Protein AF-A0A5C5WM25-F1 (afdb_monomer_lite)

Radius of gyration: 19.94 Å; chains: 1; bounding box: 36×40×56 Å

pLDDT: mean 86.37, std 10.92, range [57.09, 96.88]

Foldseek 3Di:
DDDPPDDDDDDDDVVVVVVLVLQLPQKDWDWDDDPHDTDTHIDGDPVRRRNVSNVVVVVVVVVCVVVVNDDVPRPDPDPPPDPPQDPVNVVVVVVD

Sequence (96 aa):
MGDHGCLSIFGDRPDQHRMFAEQITAEYFVKTEGRGRTVDEWKARPEQPDNHWLDCLVGCAVGASMQGALLFGTDAERAPKTKRISFKEMQQRRRG

Structure (mmCIF, N/CA/C/O backbone):
data_AF-A0A5C5WM25-F1
#
_entry.id   AF-A0A5C5WM25-F1
#
loop_
_atom_site.group_PDB
_atom_site.id
_atom_site.type_symbol
_atom_site.label_atom_id
_atom_site.label_alt_id
_atom_site.label_comp_id
_atom_site.label_asym_id
_atom_site.label_entity_id
_atom_site.label_seq_id
_atom_site.pdbx_PDB_ins_code
_atom_site.Cartn_x
_atom_site.Ca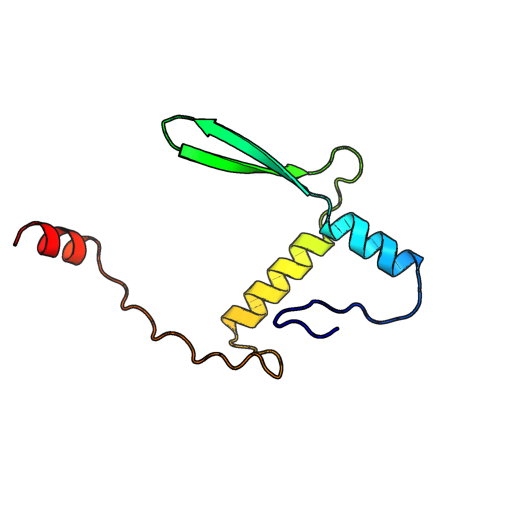rtn_y
_atom_site.Cartn_z
_at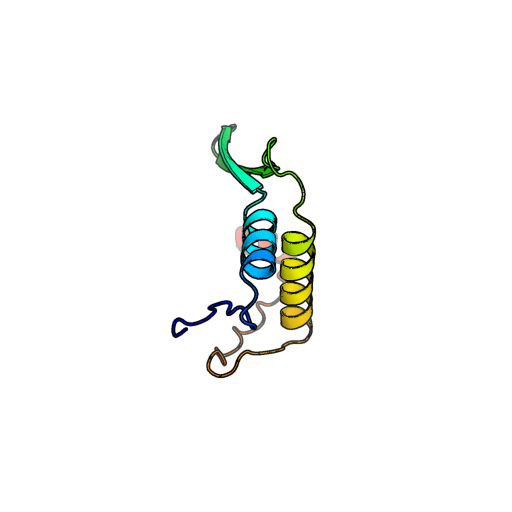om_site.occupancy
_atom_site.B_iso_or_equiv
_atom_site.auth_seq_id
_atom_site.auth_comp_id
_atom_site.auth_asym_id
_atom_site.auth_atom_id
_atom_site.pdbx_PDB_model_num
ATOM 1 N N . MET A 1 1 ? -6.699 -17.747 1.565 1.00 58.28 1 MET A N 1
ATOM 2 C CA . MET A 1 1 ? -7.953 -17.068 1.960 1.00 58.28 1 MET A CA 1
ATOM 3 C C . MET A 1 1 ? -8.334 -17.634 3.305 1.00 58.28 1 MET A C 1
ATOM 5 O O . MET A 1 1 ? -8.523 -18.841 3.362 1.00 58.28 1 MET A O 1
ATOM 9 N N . GLY A 1 2 ? -8.356 -16.845 4.377 1.00 59.91 2 GLY A N 1
ATOM 10 C CA . GLY A 1 2 ? -8.723 -17.443 5.665 1.00 59.91 2 GLY A CA 1
ATOM 11 C C . GLY A 1 2 ? -8.370 -16.655 6.914 1.00 59.91 2 GLY A C 1
ATOM 12 O O . GLY A 1 2 ? -9.050 -16.842 7.913 1.00 59.91 2 GLY A O 1
ATOM 13 N N . ASP A 1 3 ? -7.392 -15.751 6.860 1.00 66.88 3 ASP A N 1
ATOM 14 C CA . ASP A 1 3 ? -7.076 -14.912 8.018 1.00 66.88 3 ASP A CA 1
ATOM 15 C C . ASP A 1 3 ? -7.924 -13.634 8.022 1.00 66.88 3 ASP A C 1
ATOM 17 O O . ASP A 1 3 ? -8.258 -13.075 6.967 1.00 66.88 3 ASP A O 1
ATOM 21 N N . HIS A 1 4 ? -8.281 -13.164 9.219 1.00 66.56 4 HIS A N 1
ATOM 22 C CA . HIS A 1 4 ? -9.041 -11.928 9.392 1.00 66.56 4 HIS A CA 1
ATOM 23 C C . HIS A 1 4 ? -8.318 -10.749 8.725 1.00 66.56 4 HIS A C 1
ATOM 25 O O . HIS A 1 4 ? -7.139 -10.507 8.973 1.00 66.56 4 HIS A O 1
ATOM 31 N N . GLY A 1 5 ? -9.041 -10.005 7.884 1.00 72.88 5 GLY A N 1
ATOM 32 C CA . GLY A 1 5 ? -8.494 -8.851 7.165 1.00 72.88 5 GLY A CA 1
ATOM 33 C C . GLY A 1 5 ? -7.675 -9.191 5.915 1.00 72.88 5 GLY A C 1
ATOM 34 O O . GLY A 1 5 ? -7.006 -8.306 5.386 1.00 72.88 5 GLY A O 1
ATOM 35 N N . CYS A 1 6 ? -7.710 -10.435 5.421 1.00 81.94 6 CYS A N 1
ATOM 36 C CA . CYS A 1 6 ? -7.009 -10.777 4.184 1.00 81.94 6 CYS A CA 1
ATOM 37 C C . CYS A 1 6 ? -7.597 -10.064 2.951 1.00 81.94 6 CYS A C 1
ATOM 39 O O . CYS A 1 6 ? -8.813 -9.932 2.799 1.00 81.94 6 CYS A O 1
ATOM 41 N N . LEU A 1 7 ? -6.713 -9.650 2.040 1.00 84.31 7 LEU A N 1
ATOM 42 C CA . LEU A 1 7 ? -7.077 -9.195 0.703 1.00 84.31 7 LEU A CA 1
ATOM 43 C C . LEU A 1 7 ? -6.999 -10.382 -0.260 1.00 84.31 7 LEU A C 1
ATOM 45 O O . LEU A 1 7 ? -5.986 -11.078 -0.315 1.00 84.31 7 LEU A O 1
ATOM 49 N N . SER A 1 8 ? -8.066 -10.610 -1.022 1.00 86.19 8 SER A N 1
ATOM 50 C CA . SER A 1 8 ? -8.087 -11.619 -2.081 1.00 86.19 8 SER A CA 1
ATOM 51 C C . SER A 1 8 ? -8.201 -10.961 -3.450 1.00 86.19 8 SER A C 1
ATOM 53 O O . SER A 1 8 ? -8.859 -9.933 -3.600 1.00 86.19 8 SER A O 1
ATOM 55 N N . ILE A 1 9 ? -7.530 -11.548 -4.440 1.00 87.94 9 ILE A N 1
ATOM 56 C CA . ILE A 1 9 ? -7.492 -11.051 -5.816 1.00 87.94 9 ILE A CA 1
ATOM 57 C C . ILE A 1 9 ? -8.341 -11.991 -6.674 1.00 87.94 9 ILE A C 1
ATOM 59 O O . ILE A 1 9 ? -8.182 -13.209 -6.611 1.00 87.94 9 ILE A O 1
ATOM 63 N N . PHE A 1 10 ? -9.265 -11.425 -7.446 1.00 90.19 10 PHE A N 1
ATOM 64 C CA . PHE A 1 10 ? -10.144 -12.165 -8.352 1.00 90.19 10 PHE A CA 1
ATOM 65 C C . PHE A 1 10 ? -9.503 -12.355 -9.741 1.00 90.19 10 PHE A C 1
ATOM 67 O O . PHE A 1 10 ? -8.624 -11.593 -10.149 1.00 90.19 10 PHE A O 1
ATOM 74 N N . GLY A 1 11 ? -9.988 -13.348 -10.489 1.00 92.69 11 GLY A N 1
ATOM 75 C CA . GLY A 1 11 ? -9.581 -13.631 -11.865 1.00 92.69 11 GLY A CA 1
ATOM 76 C C . GLY A 1 11 ? -8.419 -14.617 -11.970 1.00 92.69 11 GLY A C 1
ATOM 77 O O . GLY A 1 11 ? -7.880 -15.075 -10.967 1.00 92.69 11 GLY A O 1
ATOM 78 N N . ASP A 1 12 ? -8.047 -14.944 -13.202 1.00 94.50 12 ASP A N 1
ATOM 79 C CA . ASP A 1 12 ? -7.059 -15.970 -13.560 1.00 94.50 12 ASP A CA 1
ATOM 80 C C . ASP A 1 12 ? -5.927 -15.433 -14.455 1.00 94.50 12 ASP A C 1
ATOM 82 O O . ASP A 1 12 ? -5.065 -16.191 -14.895 1.00 94.50 12 ASP A O 1
ATOM 86 N N . ARG A 1 13 ? -5.906 -14.119 -14.726 1.00 96.88 13 ARG A N 1
ATOM 87 C CA . ARG A 1 13 ? -4.918 -13.496 -15.615 1.00 96.88 13 ARG A CA 1
ATOM 88 C C . ARG A 1 13 ? -3.628 -13.167 -14.854 1.00 96.88 13 ARG A C 1
ATOM 90 O O . ARG A 1 13 ? -3.613 -12.188 -14.099 1.00 96.88 13 ARG A O 1
ATOM 97 N N . PRO A 1 14 ? -2.519 -13.888 -15.094 1.00 94.69 14 PRO A N 1
ATOM 98 C CA . PRO A 1 14 ? -1.296 -13.725 -14.309 1.00 94.69 14 PRO A CA 1
ATOM 99 C C . PRO A 1 14 ? -0.672 -12.334 -14.464 1.00 94.69 14 PRO A C 1
ATOM 101 O O . PRO A 1 14 ? -0.168 -11.779 -13.491 1.00 94.69 14 PRO A O 1
ATOM 104 N N . ASP A 1 15 ? -0.758 -11.724 -15.649 1.00 95.69 15 ASP A N 1
ATOM 105 C CA . ASP A 1 15 ? -0.201 -10.387 -15.885 1.00 95.69 15 ASP A CA 1
ATOM 106 C C . ASP A 1 15 ? -0.891 -9.299 -15.057 1.00 95.69 15 ASP A C 1
ATOM 108 O O . ASP A 1 15 ? -0.235 -8.371 -14.591 1.00 95.69 15 ASP A O 1
ATOM 112 N N . GLN A 1 16 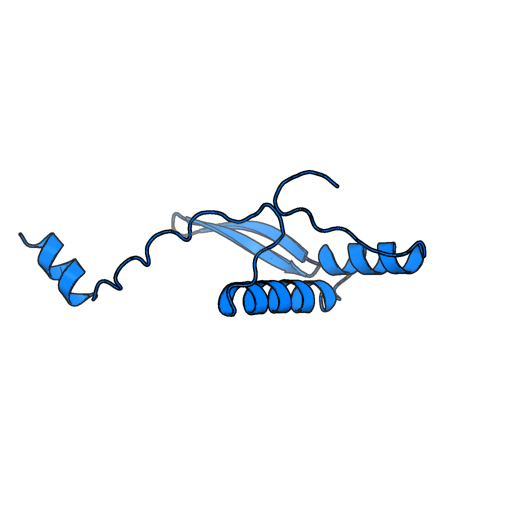? -2.201 -9.426 -14.817 1.00 94.56 16 GLN A N 1
ATOM 113 C CA . GLN A 1 16 ? -2.919 -8.495 -13.945 1.00 94.56 16 GLN A CA 1
ATOM 114 C C . GLN A 1 16 ? -2.516 -8.658 -12.488 1.00 94.56 16 GLN A C 1
ATOM 116 O O . GLN A 1 16 ? -2.337 -7.661 -11.794 1.00 94.56 16 GLN A O 1
ATOM 121 N N . HIS A 1 17 ? -2.394 -9.900 -12.019 1.00 94.62 17 HIS A N 1
ATOM 122 C CA . HIS A 1 17 ? -1.992 -10.176 -10.640 1.00 94.62 17 HIS A CA 1
ATOM 123 C C . HIS A 1 17 ? -0.565 -9.698 -10.382 1.00 94.62 17 HIS A C 1
ATOM 125 O O . HIS A 1 17 ? -0.298 -9.108 -9.339 1.00 94.62 17 HIS A O 1
ATOM 131 N N . ARG A 1 18 ? 0.328 -9.884 -11.360 1.00 94.31 18 ARG A N 1
ATOM 132 C CA . ARG A 1 18 ? 1.701 -9.381 -11.320 1.00 94.31 18 ARG A CA 1
ATOM 133 C C . ARG A 1 18 ? 1.740 -7.855 -11.272 1.00 94.31 18 ARG A C 1
ATOM 135 O O . ARG A 1 18 ? 2.321 -7.312 -10.342 1.00 94.31 18 ARG A O 1
ATOM 142 N N . MET A 1 19 ? 1.055 -7.177 -12.194 1.00 94.38 19 MET A N 1
ATOM 143 C CA . MET A 1 19 ? 0.982 -5.711 -12.203 1.00 94.38 19 MET A CA 1
ATOM 144 C C . MET A 1 19 ? 0.373 -5.159 -10.903 1.00 94.38 19 MET A C 1
ATOM 146 O O . MET A 1 19 ? 0.854 -4.159 -10.377 1.00 94.38 19 MET A O 1
ATOM 150 N N . PHE A 1 20 ? -0.653 -5.823 -10.350 1.00 94.56 20 PHE A N 1
ATOM 151 C CA . PHE A 1 20 ? -1.210 -5.470 -9.041 1.00 94.56 20 PHE A CA 1
ATOM 152 C C . PHE A 1 20 ? -0.135 -5.533 -7.957 1.00 94.56 20 PHE A C 1
ATOM 154 O O . PHE A 1 20 ? 0.080 -4.550 -7.252 1.00 94.56 20 PHE A O 1
ATOM 161 N N . ALA A 1 21 ? 0.547 -6.678 -7.848 1.00 93.81 21 ALA A N 1
ATOM 162 C CA . ALA A 1 21 ? 1.562 -6.932 -6.833 1.00 93.81 21 ALA A CA 1
ATOM 163 C C . ALA A 1 21 ? 2.737 -5.946 -6.922 1.00 93.81 21 ALA A C 1
ATOM 165 O O . ALA A 1 21 ? 3.184 -5.443 -5.892 1.00 93.81 21 ALA A O 1
ATOM 166 N N . GLU A 1 22 ? 3.199 -5.639 -8.135 1.00 94.56 22 GLU A N 1
ATOM 167 C CA . GLU A 1 22 ? 4.257 -4.655 -8.390 1.00 94.56 22 GLU A CA 1
ATOM 168 C C . GLU A 1 22 ? 3.869 -3.273 -7.834 1.00 94.56 22 GLU A C 1
ATOM 170 O O . GLU A 1 22 ? 4.632 -2.687 -7.067 1.00 94.56 22 GLU A O 1
ATOM 175 N N . GLN A 1 23 ? 2.652 -2.792 -8.120 1.00 95.62 23 GLN A N 1
ATOM 176 C CA . GLN A 1 23 ? 2.216 -1.462 -7.679 1.00 95.62 23 GLN A CA 1
ATOM 177 C C . GLN A 1 23 ? 1.874 -1.382 -6.185 1.00 95.62 23 GLN A C 1
ATOM 179 O O . GLN A 1 23 ? 2.168 -0.376 -5.543 1.00 95.62 23 GLN A O 1
ATOM 184 N N . ILE A 1 24 ? 1.293 -2.429 -5.582 1.00 95.06 24 ILE A N 1
ATOM 185 C CA . ILE A 1 24 ? 1.009 -2.417 -4.132 1.00 95.06 24 ILE A CA 1
ATOM 186 C C . ILE A 1 24 ? 2.264 -2.590 -3.264 1.00 95.06 24 ILE A C 1
ATOM 188 O O . ILE A 1 24 ? 2.208 -2.378 -2.055 1.00 95.06 24 ILE A O 1
ATOM 192 N N . THR A 1 25 ? 3.396 -2.964 -3.869 1.00 93.62 25 THR A N 1
ATOM 193 C CA . THR A 1 25 ? 4.706 -3.082 -3.206 1.00 93.62 25 THR A CA 1
ATOM 194 C C . THR A 1 25 ? 5.728 -2.064 -3.719 1.00 93.62 25 THR A C 1
ATOM 196 O O . THR A 1 25 ? 6.924 -2.185 -3.439 1.00 93.62 25 THR A O 1
ATOM 199 N N . ALA A 1 26 ? 5.261 -1.035 -4.434 1.00 96.19 26 ALA A N 1
ATOM 200 C CA . ALA A 1 26 ? 6.072 0.027 -5.027 1.00 96.19 26 ALA A CA 1
ATOM 201 C C . ALA A 1 26 ? 6.804 0.906 -4.001 1.00 96.19 26 ALA A C 1
ATOM 203 O O . ALA A 1 26 ? 7.675 1.687 -4.373 1.00 96.19 26 ALA A O 1
ATOM 204 N N . GLU A 1 27 ? 6.508 0.768 -2.709 1.00 95.62 27 GLU A N 1
ATOM 205 C CA . GLU A 1 27 ? 7.180 1.505 -1.645 1.00 95.62 27 GLU A CA 1
ATOM 206 C C . GLU A 1 27 ? 7.965 0.588 -0.706 1.00 95.62 27 GLU A C 1
ATOM 208 O O . GLU A 1 27 ? 7.688 -0.605 -0.542 1.00 95.62 27 GLU A O 1
ATOM 213 N N . TYR A 1 28 ? 8.975 1.165 -0.069 1.00 94.25 28 TYR A N 1
ATOM 214 C CA . TYR A 1 28 ? 9.725 0.535 1.005 1.00 94.25 28 TYR A CA 1
ATOM 215 C C . TYR A 1 28 ? 10.007 1.552 2.101 1.00 94.25 28 TYR A C 1
ATOM 217 O O . TYR A 1 28 ? 10.126 2.750 1.839 1.00 94.25 28 TYR A O 1
ATOM 225 N N . PHE A 1 29 ? 10.134 1.072 3.335 1.00 95.00 29 PHE A N 1
ATOM 226 C CA . PHE A 1 29 ? 10.512 1.930 4.445 1.00 95.00 29 PHE A CA 1
ATOM 227 C C . PHE A 1 29 ? 12.016 1.860 4.711 1.00 95.00 29 PHE A C 1
ATOM 229 O O . PHE A 1 29 ? 12.654 0.810 4.591 1.00 95.00 29 PHE A O 1
ATOM 236 N N . VAL A 1 30 ? 12.572 2.991 5.124 1.00 95.56 30 VAL A N 1
ATOM 237 C CA . VAL A 1 30 ? 13.912 3.107 5.689 1.00 95.56 30 VAL A CA 1
ATOM 238 C C . VAL A 1 30 ? 13.760 3.532 7.142 1.00 95.56 30 VAL A C 1
ATOM 240 O O . VAL A 1 30 ? 13.122 4.543 7.435 1.00 95.56 30 VAL A O 1
ATOM 243 N N . LYS A 1 31 ? 14.339 2.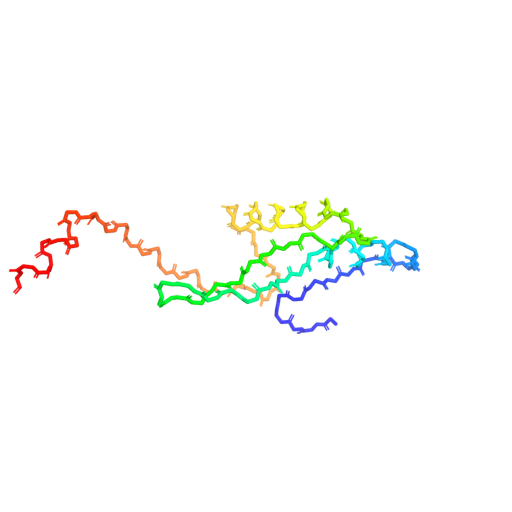752 8.061 1.00 96.06 31 LYS A N 1
ATOM 244 C CA . LYS A 1 31 ? 14.376 3.117 9.480 1.00 96.06 31 LYS A CA 1
ATOM 245 C C . LYS A 1 31 ? 15.332 4.282 9.665 1.00 96.06 31 LYS A C 1
ATOM 247 O O . LYS A 1 31 ? 16.527 4.141 9.412 1.00 96.06 31 LYS A O 1
ATOM 252 N N . THR A 1 32 ? 14.811 5.399 10.147 1.00 95.31 32 THR A N 1
ATOM 253 C CA . THR A 1 32 ? 15.591 6.603 10.410 1.00 95.31 32 THR A CA 1
ATOM 254 C C . THR A 1 32 ? 15.463 6.967 11.883 1.00 95.31 32 THR A C 1
ATOM 256 O O . THR A 1 32 ? 14.362 7.115 12.416 1.00 95.31 32 THR A O 1
ATOM 259 N N . GLU A 1 33 ? 16.600 7.135 12.554 1.00 95.00 33 GLU A N 1
ATOM 260 C CA . GLU A 1 33 ? 16.660 7.551 13.955 1.00 95.00 33 GLU A CA 1
ATOM 261 C C . GLU A 1 33 ? 17.149 8.993 14.061 1.00 95.00 33 GLU A C 1
ATOM 263 O O . GLU A 1 33 ? 18.112 9.399 13.413 1.00 95.00 33 GLU A O 1
ATOM 268 N N . GLY A 1 34 ? 16.485 9.797 14.889 1.00 90.38 34 GLY A N 1
ATOM 269 C CA . GLY A 1 34 ? 16.895 11.178 15.106 1.00 90.38 34 GLY A CA 1
ATOM 270 C C . GLY A 1 34 ? 16.110 11.856 16.217 1.00 90.38 34 GLY A C 1
ATOM 271 O O . GLY A 1 34 ? 14.907 11.658 16.353 1.00 90.38 34 GLY A O 1
ATOM 272 N N . ARG A 1 35 ? 16.790 12.694 17.014 1.00 88.56 35 ARG A N 1
ATOM 273 C CA . ARG A 1 35 ? 16.190 13.453 18.134 1.00 88.56 35 ARG A CA 1
ATOM 274 C C . ARG A 1 35 ? 15.431 12.566 19.141 1.00 88.56 35 ARG A C 1
ATOM 276 O O . ARG A 1 35 ? 14.372 12.952 19.625 1.00 88.56 35 ARG A O 1
ATOM 283 N N . GLY A 1 36 ? 15.966 11.378 19.436 1.00 93.50 36 GLY A N 1
ATOM 284 C CA . GLY A 1 36 ? 15.394 10.450 20.421 1.00 93.50 36 GLY A CA 1
ATOM 285 C C . GLY A 1 36 ? 14.133 9.707 19.964 1.00 93.50 36 GLY A C 1
ATOM 286 O O . GLY A 1 36 ? 13.413 9.179 20.805 1.00 93.50 36 GLY A O 1
ATOM 287 N N . ARG A 1 37 ? 13.844 9.671 18.657 1.00 93.50 37 ARG A N 1
ATOM 288 C CA . ARG A 1 37 ? 12.762 8.864 18.074 1.00 93.50 37 ARG A CA 1
ATOM 289 C C . ARG A 1 37 ? 13.259 8.061 16.874 1.00 93.50 37 ARG A C 1
ATOM 291 O O . ARG A 1 37 ? 14.119 8.534 16.130 1.00 93.50 37 ARG A O 1
ATOM 298 N N . THR A 1 38 ? 12.651 6.900 16.675 1.00 94.50 38 THR A N 1
ATOM 299 C CA . THR A 1 38 ? 12.812 6.053 15.489 1.00 94.50 38 THR A CA 1
ATOM 300 C C . THR A 1 38 ? 11.543 6.177 14.657 1.00 94.50 38 THR A C 1
ATOM 302 O O . THR A 1 38 ? 10.440 6.071 15.195 1.00 94.50 38 THR A O 1
ATOM 305 N N . VAL A 1 39 ? 11.690 6.465 13.367 1.00 95.25 39 VAL A N 1
ATOM 306 C CA . VAL A 1 39 ? 10.581 6.567 12.413 1.00 95.25 39 VAL A CA 1
ATOM 307 C C . VAL A 1 39 ? 10.866 5.699 11.196 1.00 95.25 39 VAL A C 1
ATOM 309 O O . VAL A 1 39 ? 12.020 5.551 10.794 1.00 95.25 39 VAL A O 1
ATOM 312 N N . ASP A 1 40 ? 9.810 5.163 10.599 1.00 96.75 40 ASP A N 1
ATOM 313 C CA . ASP A 1 40 ? 9.878 4.463 9.321 1.00 96.75 40 ASP A CA 1
ATOM 314 C C . ASP A 1 40 ? 9.542 5.467 8.209 1.00 96.75 40 ASP A C 1
ATOM 316 O O . ASP A 1 40 ? 8.410 5.943 8.104 1.00 96.75 40 ASP A O 1
ATOM 320 N N . GLU A 1 41 ? 10.542 5.851 7.417 1.00 95.44 41 GLU A N 1
ATOM 321 C CA . GLU A 1 41 ? 10.381 6.771 6.289 1.00 95.44 41 GLU A CA 1
ATOM 322 C C . GLU A 1 41 ? 10.082 5.975 5.018 1.00 95.44 41 GLU A C 1
ATOM 324 O O . GLU A 1 41 ? 10.928 5.212 4.552 1.00 95.44 41 GLU A O 1
ATOM 329 N N . TRP A 1 42 ? 8.887 6.156 4.459 1.00 94.38 42 TRP A N 1
ATOM 330 C CA . TRP A 1 42 ? 8.448 5.471 3.245 1.00 94.38 42 TRP A CA 1
ATOM 331 C C . TRP A 1 42 ? 8.942 6.190 1.991 1.00 94.38 42 TRP A C 1
ATOM 333 O O . TRP A 1 42 ? 8.887 7.418 1.900 1.00 94.38 42 TRP A O 1
ATOM 343 N N . LYS A 1 43 ? 9.455 5.413 1.036 1.00 93.19 43 LYS A N 1
ATOM 344 C CA . LYS A 1 43 ? 10.003 5.892 -0.235 1.00 93.19 43 LYS A CA 1
ATOM 345 C C . LYS A 1 43 ? 9.504 5.022 -1.374 1.00 93.19 43 LYS A C 1
ATOM 347 O O . LYS A 1 43 ? 9.432 3.801 -1.233 1.00 93.19 43 LYS A O 1
ATOM 352 N N . ALA A 1 44 ? 9.237 5.650 -2.515 1.00 93.94 44 ALA A N 1
ATOM 353 C CA . ALA A 1 44 ? 9.006 4.933 -3.758 1.00 93.94 44 ALA A CA 1
ATOM 354 C C . ALA A 1 44 ? 10.280 4.191 -4.188 1.00 93.94 44 ALA A C 1
ATOM 356 O O . ALA A 1 44 ? 11.398 4.698 -4.046 1.00 93.94 44 ALA A O 1
ATOM 357 N N . ARG A 1 45 ? 10.102 2.986 -4.721 1.00 92.62 45 ARG A N 1
ATOM 358 C CA . ARG A 1 45 ? 11.164 2.177 -5.310 1.00 92.62 45 ARG A CA 1
ATOM 359 C C . ARG A 1 45 ? 11.622 2.806 -6.625 1.00 92.62 45 ARG A C 1
ATOM 361 O O . ARG A 1 45 ? 10.786 3.005 -7.507 1.00 92.62 45 ARG A O 1
ATOM 368 N N . PRO A 1 46 ? 12.923 3.101 -6.794 1.00 90.69 46 PRO A N 1
ATOM 369 C CA . PRO A 1 46 ? 13.433 3.706 -8.024 1.00 90.69 46 PRO A CA 1
ATOM 370 C C . PRO A 1 46 ? 13.106 2.905 -9.293 1.00 90.69 46 PRO A C 1
ATOM 372 O O . PRO A 1 46 ? 12.886 3.488 -10.349 1.00 90.69 46 PRO A O 1
ATOM 375 N N . GLU A 1 47 ? 13.077 1.577 -9.188 1.00 90.44 47 GLU A N 1
ATOM 376 C CA . GLU A 1 47 ? 12.840 0.644 -10.289 1.00 90.44 47 GLU A CA 1
ATOM 377 C C . GLU A 1 47 ? 11.359 0.464 -10.658 1.00 90.44 47 GLU A C 1
ATOM 379 O O . GLU A 1 47 ? 11.059 0.042 -11.773 1.00 90.44 47 GLU A O 1
ATOM 384 N N . GLN A 1 48 ? 10.439 0.797 -9.749 1.00 86.12 48 GLN A N 1
ATOM 385 C CA . GLN A 1 48 ? 8.995 0.603 -9.919 1.00 86.12 48 GLN A CA 1
ATOM 386 C C . GLN A 1 48 ? 8.205 1.683 -9.151 1.00 86.12 48 GLN A C 1
ATOM 388 O O . GLN A 1 48 ? 7.599 1.392 -8.122 1.00 86.12 48 GLN A O 1
ATOM 393 N N . PRO A 1 49 ? 8.224 2.951 -9.606 1.00 84.75 49 PRO A N 1
ATOM 394 C CA . PRO A 1 49 ? 7.672 4.062 -8.829 1.00 84.75 49 PRO A CA 1
ATOM 395 C C . PRO A 1 49 ? 6.137 4.150 -8.854 1.00 84.75 49 PRO A C 1
ATOM 397 O O . PRO A 1 49 ? 5.570 4.909 -8.074 1.00 84.75 49 PRO A O 1
ATOM 400 N N . ASP A 1 50 ? 5.458 3.417 -9.742 1.00 94.31 50 ASP A N 1
ATOM 401 C CA . ASP A 1 50 ? 4.002 3.483 -9.876 1.00 94.31 50 ASP A CA 1
ATOM 402 C C . ASP A 1 50 ? 3.297 2.824 -8.682 1.00 94.31 50 ASP A C 1
ATOM 404 O O . ASP A 1 50 ? 3.174 1.604 -8.604 1.00 94.31 50 ASP A O 1
ATOM 408 N N . ASN A 1 51 ? 2.778 3.647 -7.773 1.00 95.44 51 ASN A N 1
ATOM 409 C CA . ASN A 1 51 ? 2.038 3.233 -6.577 1.00 95.44 51 ASN A CA 1
ATOM 410 C C . ASN A 1 51 ? 0.530 3.559 -6.664 1.00 95.44 51 ASN A C 1
ATOM 412 O O . ASN A 1 51 ? -0.193 3.419 -5.682 1.00 95.44 51 ASN A O 1
ATOM 416 N N . HIS A 1 52 ? 0.018 3.957 -7.833 1.00 95.44 52 HIS A N 1
ATOM 417 C CA . HIS A 1 52 ? -1.373 4.401 -8.006 1.00 95.44 52 HIS A CA 1
ATOM 418 C C . HIS A 1 52 ? -2.408 3.397 -7.473 1.00 95.44 52 HIS A C 1
ATOM 420 O O . HIS A 1 52 ? -3.452 3.777 -6.937 1.00 95.44 52 HIS A O 1
ATOM 426 N N . TRP A 1 53 ? -2.139 2.097 -7.624 1.00 95.50 53 TRP A N 1
ATOM 427 C CA . TRP A 1 53 ? -3.019 1.051 -7.106 1.00 95.50 53 TRP A CA 1
ATOM 428 C C . TRP A 1 53 ? -2.944 0.916 -5.584 1.00 95.50 53 TRP A C 1
ATOM 430 O O . TRP A 1 53 ? -3.969 0.630 -4.967 1.00 95.50 53 TRP A O 1
ATOM 440 N N . LEU A 1 54 ? -1.783 1.179 -4.975 1.00 95.69 54 LEU A N 1
ATOM 441 C CA . LEU A 1 54 ? -1.649 1.288 -3.523 1.00 95.69 54 LEU A CA 1
ATOM 442 C C . LEU A 1 54 ? -2.485 2.460 -2.998 1.00 95.69 54 LEU A C 1
ATOM 444 O O . LEU A 1 54 ? -3.317 2.262 -2.113 1.00 95.69 54 LEU A O 1
ATOM 448 N N . ASP A 1 55 ? -2.332 3.644 -3.595 1.00 95.44 55 ASP A N 1
ATOM 449 C CA . ASP A 1 55 ? -3.069 4.852 -3.206 1.00 95.44 55 ASP A CA 1
ATOM 450 C C . ASP A 1 55 ? -4.583 4.651 -3.307 1.00 95.44 55 ASP A C 1
ATOM 452 O O . ASP A 1 55 ? -5.336 4.948 -2.375 1.00 95.44 55 ASP A O 1
ATOM 456 N N . CYS A 1 56 ? -5.041 4.094 -4.430 1.00 96.00 56 CYS A N 1
ATOM 457 C CA . CYS A 1 56 ? -6.451 3.805 -4.652 1.00 96.00 56 CYS A CA 1
ATOM 458 C C . CYS A 1 56 ? -6.981 2.778 -3.640 1.00 96.00 56 CYS A C 1
ATOM 460 O O . CYS A 1 56 ? -8.043 2.982 -3.049 1.00 96.00 56 CYS A O 1
ATOM 462 N N . LEU A 1 57 ? -6.232 1.699 -3.385 1.00 94.56 57 LEU A N 1
ATOM 463 C CA . LEU A 1 57 ? -6.612 0.665 -2.422 1.00 94.56 57 LEU A CA 1
ATOM 464 C C . LEU A 1 57 ? -6.748 1.237 -1.005 1.00 94.56 57 LEU A C 1
ATOM 466 O O . LEU A 1 57 ? -7.760 1.000 -0.339 1.00 94.56 57 LEU A O 1
ATOM 470 N N . VAL A 1 58 ? -5.760 2.015 -0.555 1.00 94.31 58 VAL A N 1
ATOM 471 C CA . VAL A 1 58 ? -5.781 2.677 0.756 1.00 94.31 58 VAL A CA 1
ATOM 472 C C . VAL A 1 58 ? -6.939 3.672 0.833 1.00 94.31 58 VAL A C 1
ATOM 474 O O . VAL A 1 58 ? -7.683 3.668 1.815 1.00 94.31 58 VAL A O 1
ATOM 477 N N . GLY A 1 59 ? -7.156 4.476 -0.212 1.00 96.19 59 GLY A N 1
ATOM 478 C CA . GLY A 1 59 ? -8.269 5.422 -0.295 1.00 96.19 59 GLY A CA 1
ATOM 479 C C . GLY A 1 59 ? -9.634 4.738 -0.178 1.00 96.19 59 GLY A C 1
ATOM 480 O O . GLY A 1 59 ? -10.480 5.164 0.612 1.00 96.19 59 GLY A O 1
ATOM 481 N N . CYS A 1 60 ? -9.828 3.628 -0.892 1.00 94.44 60 CYS A N 1
ATOM 482 C CA . CYS A 1 60 ? -11.026 2.797 -0.794 1.00 94.44 60 CYS A CA 1
ATOM 483 C C . CYS A 1 60 ? -11.215 2.223 0.618 1.00 94.44 60 CYS A C 1
ATOM 485 O O . CYS A 1 60 ? -12.323 2.276 1.152 1.00 94.44 60 CYS A O 1
ATOM 487 N N . ALA A 1 61 ? -10.149 1.725 1.253 1.00 90.75 61 ALA A N 1
ATOM 488 C CA . ALA A 1 61 ? -10.205 1.196 2.617 1.00 90.75 61 ALA A CA 1
ATOM 489 C C . ALA A 1 61 ? -10.571 2.281 3.649 1.00 90.75 61 ALA A C 1
ATOM 491 O O . ALA A 1 61 ? -11.415 2.058 4.523 1.00 90.75 61 ALA A O 1
ATOM 492 N N . VAL A 1 62 ? -9.996 3.482 3.522 1.00 93.69 62 VAL A N 1
ATOM 493 C CA . VAL A 1 62 ? -10.347 4.648 4.350 1.00 93.69 62 VAL A CA 1
ATOM 494 C C . VAL A 1 62 ? -11.809 5.038 4.136 1.00 93.69 62 VAL A C 1
ATOM 496 O O . VAL A 1 62 ? -12.543 5.207 5.111 1.00 93.69 62 VAL A O 1
ATOM 499 N N . GLY A 1 63 ? -12.257 5.125 2.881 1.00 94.00 63 GLY A N 1
ATOM 500 C CA . GLY A 1 63 ? -13.647 5.419 2.536 1.00 94.00 63 GLY A CA 1
ATOM 501 C C . GLY A 1 63 ? -14.622 4.416 3.157 1.00 94.00 63 GLY A C 1
ATOM 502 O O . GLY A 1 63 ? -15.572 4.817 3.829 1.00 94.00 63 GLY A O 1
ATOM 503 N N . ALA A 1 64 ? -14.344 3.119 3.017 1.00 90.38 64 ALA A N 1
ATOM 504 C CA . ALA A 1 64 ? -15.123 2.041 3.622 1.00 90.38 64 ALA A CA 1
ATOM 505 C C . ALA A 1 64 ? -15.209 2.176 5.154 1.00 90.38 64 ALA A C 1
ATOM 507 O O . ALA A 1 64 ? -16.303 2.131 5.718 1.00 90.38 64 ALA A O 1
ATOM 508 N N . SER A 1 65 ? -14.082 2.435 5.825 1.00 85.81 65 SER A N 1
ATOM 509 C CA . SER A 1 65 ? -14.028 2.652 7.278 1.00 85.81 65 SER A CA 1
ATOM 510 C C . SER A 1 65 ? -14.858 3.861 7.725 1.00 85.81 65 SER A C 1
ATOM 512 O O . SER A 1 65 ? -15.634 3.779 8.684 1.00 85.81 65 SER A O 1
ATOM 514 N N . MET A 1 66 ? -14.764 4.977 6.995 1.00 89.75 66 MET A N 1
ATOM 515 C CA . MET A 1 66 ? -15.545 6.186 7.271 1.00 89.75 66 MET A CA 1
ATOM 516 C C . MET A 1 66 ? -17.051 5.955 7.114 1.00 89.75 66 MET A C 1
ATOM 518 O O . MET A 1 66 ? -17.827 6.456 7.929 1.00 89.75 66 MET A O 1
ATOM 522 N N . GLN A 1 67 ? -17.461 5.169 6.114 1.00 91.44 67 GLN A N 1
ATOM 523 C CA . GLN A 1 67 ? -18.861 4.780 5.910 1.00 91.44 67 GLN A CA 1
ATOM 524 C C . GLN A 1 67 ? -19.338 3.698 6.893 1.00 91.44 67 GLN A C 1
ATOM 526 O O . GLN A 1 67 ? -20.537 3.472 7.025 1.00 91.44 67 GLN A O 1
ATOM 531 N N . GLY A 1 68 ? -18.425 3.053 7.626 1.00 87.56 68 GLY A N 1
ATOM 532 C CA . GLY A 1 68 ? -18.750 1.949 8.528 1.00 87.56 68 GLY A CA 1
ATOM 533 C C . GLY A 1 68 ? -19.046 0.638 7.800 1.00 87.56 68 GLY A C 1
ATOM 534 O O . GLY A 1 68 ? -19.800 -0.176 8.325 1.00 87.56 68 GLY A O 1
ATOM 535 N N . ALA A 1 69 ? -18.479 0.440 6.608 1.00 87.69 69 ALA A N 1
ATOM 536 C CA . ALA A 1 69 ? -18.528 -0.842 5.921 1.00 87.69 69 ALA A CA 1
ATOM 537 C C . ALA A 1 69 ? -17.701 -1.881 6.693 1.00 87.69 69 ALA A C 1
ATOM 539 O O . ALA A 1 69 ? -16.589 -1.597 7.144 1.00 87.69 69 ALA A O 1
ATOM 540 N N . LEU A 1 70 ? -18.253 -3.084 6.835 1.00 80.44 70 LEU A N 1
ATOM 541 C CA . LEU A 1 70 ? -17.638 -4.201 7.547 1.00 80.44 70 LEU A CA 1
ATOM 542 C C . LEU A 1 70 ? -17.525 -5.394 6.599 1.00 80.44 70 LEU A C 1
ATOM 544 O O . LEU A 1 70 ? -18.407 -5.630 5.772 1.00 80.44 70 LEU A O 1
ATOM 548 N N . LEU A 1 71 ? -16.418 -6.128 6.704 1.00 76.62 71 LEU A N 1
ATOM 549 C CA . LEU A 1 71 ? -16.262 -7.404 6.019 1.00 76.62 71 LEU A CA 1
ATOM 550 C C . LEU A 1 71 ? -17.030 -8.474 6.798 1.00 76.62 71 LEU A C 1
ATOM 552 O O . LEU A 1 71 ? -17.123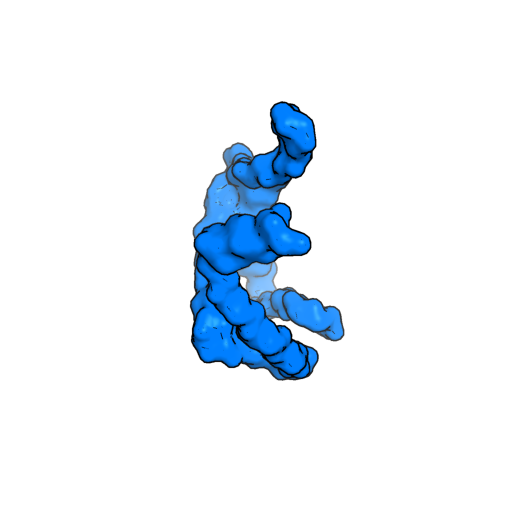 -8.441 8.027 1.00 76.62 71 LEU A O 1
ATOM 556 N N . PHE A 1 72 ? -17.567 -9.452 6.077 1.00 73.88 72 PHE A N 1
ATOM 557 C CA . PHE A 1 72 ? -18.227 -10.589 6.704 1.00 73.88 72 PHE A CA 1
ATOM 558 C C . PHE A 1 72 ? -17.252 -11.304 7.654 1.00 73.88 72 PHE A C 1
ATOM 560 O O . PHE A 1 72 ? -16.142 -11.658 7.257 1.00 73.88 72 PHE A O 1
ATOM 567 N N . GLY A 1 73 ? -17.650 -11.490 8.916 1.00 74.12 73 GLY A N 1
ATOM 568 C CA . GLY A 1 73 ? -16.790 -12.087 9.943 1.00 74.12 73 GLY A CA 1
ATOM 569 C C . GLY A 1 73 ? -15.760 -11.132 10.566 1.00 74.12 73 GLY A C 1
ATOM 570 O O . GLY A 1 73 ? -14.905 -11.587 11.324 1.00 74.12 73 GLY A O 1
ATOM 571 N N . THR A 1 74 ? -15.828 -9.824 10.282 1.00 73.06 74 THR A N 1
ATOM 572 C CA . THR A 1 74 ? -15.031 -8.784 10.963 1.00 73.06 74 THR A CA 1
ATOM 573 C C . THR A 1 74 ? -15.893 -7.807 11.760 1.00 73.06 74 THR A C 1
ATOM 575 O O . THR A 1 74 ? -15.476 -6.667 11.976 1.00 73.06 74 THR A O 1
ATOM 578 N N . ASP A 1 75 ? -17.087 -8.223 12.186 1.00 67.81 75 ASP A N 1
ATOM 579 C CA . ASP A 1 75 ? -17.912 -7.483 13.144 1.00 67.81 75 ASP A CA 1
ATOM 580 C C . ASP A 1 75 ? -17.212 -7.468 14.513 1.00 67.81 75 ASP A C 1
ATOM 582 O O . ASP A 1 75 ? -17.575 -8.176 15.449 1.00 67.81 75 ASP A O 1
ATOM 586 N N . ALA A 1 76 ? -16.142 -6.687 14.628 1.00 64.56 76 ALA A N 1
ATOM 587 C CA . ALA A 1 76 ? -15.598 -6.312 15.916 1.00 64.56 76 ALA A CA 1
ATOM 588 C C . ALA A 1 76 ? -16.541 -5.271 16.524 1.00 64.56 76 ALA A C 1
ATOM 590 O O . ALA A 1 76 ? -16.926 -4.310 15.848 1.00 64.56 76 ALA A O 1
ATOM 591 N N . GLU A 1 77 ? -16.899 -5.436 17.800 1.00 61.91 77 GLU A N 1
ATOM 592 C CA . GLU A 1 77 ? -17.631 -4.402 18.526 1.00 61.91 77 GLU A CA 1
ATOM 593 C C . GLU A 1 77 ? -16.888 -3.074 18.372 1.00 61.91 77 GLU A C 1
ATOM 595 O O . GLU A 1 77 ? -15.711 -2.941 18.719 1.00 61.91 77 GLU A O 1
ATOM 600 N N . ARG A 1 78 ? -17.569 -2.087 17.783 1.00 61.72 78 ARG A N 1
ATOM 601 C CA . ARG A 1 78 ? -16.989 -0.774 17.523 1.00 61.72 78 ARG A CA 1
ATOM 602 C C . ARG A 1 78 ? -16.544 -0.208 18.867 1.00 61.72 78 ARG A C 1
ATOM 604 O O . ARG A 1 78 ? -17.394 0.087 19.708 1.00 61.72 78 ARG A O 1
ATOM 611 N N . ALA A 1 79 ? -15.229 -0.068 19.064 1.00 63.31 79 ALA A N 1
ATOM 612 C CA . ALA A 1 79 ? -14.691 0.479 20.303 1.00 63.31 79 ALA A CA 1
ATOM 613 C C . ALA A 1 79 ? -15.435 1.785 20.630 1.00 63.31 79 ALA A C 1
ATOM 615 O O . ALA A 1 79 ? -15.642 2.610 19.725 1.00 63.31 79 ALA A O 1
ATOM 616 N N . PRO A 1 80 ? -15.897 1.970 21.880 1.00 66.56 80 PRO A N 1
ATOM 617 C CA . PRO A 1 80 ? -16.696 3.130 22.236 1.00 66.56 80 PRO A CA 1
ATOM 618 C C . PRO A 1 80 ? 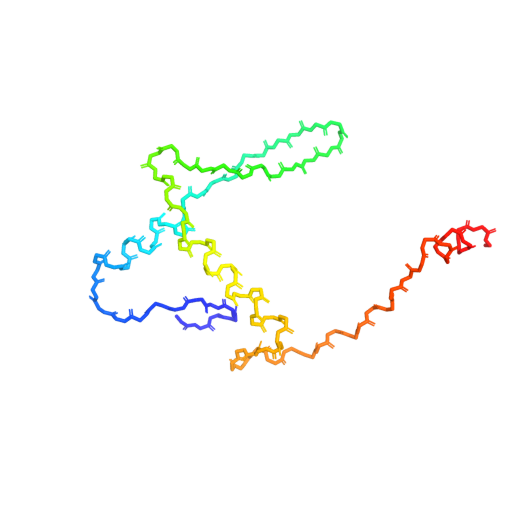-15.931 4.389 21.839 1.00 66.56 80 PRO A C 1
ATOM 620 O O . PRO A 1 80 ? -14.748 4.521 22.158 1.00 66.56 80 PRO A O 1
ATOM 623 N N . LYS A 1 81 ? -16.596 5.301 21.112 1.00 68.62 81 LYS A N 1
ATOM 624 C CA . LYS A 1 81 ? -15.994 6.570 20.681 1.00 68.62 81 LYS A CA 1
ATOM 625 C C . LYS A 1 81 ? -15.362 7.235 21.901 1.00 68.62 81 LYS A C 1
ATOM 627 O O . LYS A 1 81 ? -16.074 7.702 22.793 1.00 68.62 81 LYS A O 1
ATOM 632 N N . THR A 1 82 ? -14.033 7.281 21.943 1.00 70.38 82 THR A N 1
ATOM 633 C CA . THR A 1 82 ? -13.313 8.024 22.970 1.00 70.38 82 THR A CA 1
ATOM 634 C C . THR A 1 82 ? -13.764 9.473 22.871 1.00 70.38 82 THR A C 1
ATOM 636 O O . THR A 1 82 ? -13.702 10.095 21.806 1.00 70.38 82 THR A O 1
ATOM 639 N N . LYS A 1 83 ? -14.305 10.005 23.973 1.00 77.19 83 LYS A N 1
ATOM 640 C CA . LYS A 1 83 ? -14.711 11.410 24.033 1.00 77.19 83 LYS A CA 1
ATOM 641 C C . LYS A 1 83 ? -13.503 12.254 23.632 1.00 77.19 83 LYS A C 1
ATOM 643 O O . LYS A 1 83 ? -12.425 12.067 24.193 1.00 77.19 83 LYS A O 1
ATOM 648 N N . ARG A 1 84 ? -13.669 13.164 22.662 1.00 78.94 84 ARG A N 1
ATOM 649 C CA . ARG A 1 84 ? -12.626 14.153 22.353 1.00 78.94 84 ARG A CA 1
ATOM 650 C C . ARG A 1 84 ? -12.376 14.945 23.628 1.00 78.94 84 ARG A C 1
ATOM 652 O O . ARG A 1 84 ? -13.265 15.655 24.082 1.00 78.94 84 ARG A O 1
ATOM 659 N N . ILE A 1 85 ? -11.187 14.788 24.196 1.00 79.12 85 ILE A N 1
ATOM 660 C CA . ILE A 1 85 ? -10.761 15.552 25.363 1.00 79.12 85 ILE A CA 1
ATOM 661 C C . ILE A 1 85 ? -10.177 16.861 24.842 1.00 79.12 85 ILE A C 1
ATOM 663 O O . ILE A 1 85 ? -9.304 16.855 23.970 1.00 79.12 85 ILE A O 1
ATOM 667 N N . SER A 1 86 ? -10.667 17.986 25.349 1.00 86.25 86 SER A N 1
ATOM 668 C CA . SER A 1 86 ? -10.087 19.289 25.031 1.00 86.25 86 SER A CA 1
ATOM 669 C C . SER A 1 86 ? -8.684 19.413 25.633 1.00 86.25 86 SER A C 1
ATOM 671 O O . SER A 1 86 ? -8.427 18.940 26.741 1.00 86.25 86 SER A O 1
ATOM 673 N N . PHE A 1 87 ? -7.777 20.127 24.956 1.00 77.06 87 PHE A N 1
ATOM 674 C CA . PHE A 1 87 ? -6.459 20.478 25.510 1.00 77.06 87 PHE A CA 1
ATOM 675 C C . PHE A 1 87 ? -6.584 21.156 26.887 1.00 77.06 87 PHE A C 1
ATOM 677 O O . PHE A 1 87 ? -5.780 20.910 27.786 1.00 77.06 87 PHE A O 1
ATOM 684 N N . LYS A 1 88 ? -7.654 21.942 27.077 1.00 85.75 88 LYS A N 1
ATOM 685 C CA . LYS A 1 88 ? -7.998 22.584 28.352 1.00 85.75 88 LYS A CA 1
ATOM 686 C C . LYS A 1 88 ? -8.318 21.562 29.450 1.00 85.75 88 LYS A C 1
ATOM 688 O O . LYS A 1 88 ? -7.823 21.703 30.565 1.00 85.75 88 LYS A O 1
ATOM 693 N N . GLU A 1 89 ? -9.093 20.521 29.141 1.00 86.06 89 GLU A N 1
ATOM 694 C CA . GLU A 1 89 ? -9.420 19.444 30.092 1.00 86.06 89 GLU A CA 1
ATOM 695 C C . GLU A 1 89 ? -8.185 18.608 30.446 1.00 86.06 89 GLU A C 1
ATOM 697 O O . GLU A 1 89 ? -7.991 18.243 31.606 1.00 86.06 89 GLU A O 1
ATOM 702 N N . MET A 1 90 ? -7.310 18.344 29.471 1.00 84.69 90 MET A N 1
ATOM 703 C CA . MET A 1 90 ? -6.058 17.620 29.705 1.00 84.69 90 MET A CA 1
ATOM 704 C C . MET A 1 90 ? -5.112 18.406 30.628 1.00 84.69 90 MET A C 1
ATOM 706 O O . MET A 1 90 ? -4.480 17.827 31.511 1.00 84.69 90 MET A O 1
ATOM 710 N N . GLN A 1 91 ? -5.041 19.730 30.461 1.00 86.00 91 GLN A N 1
ATOM 711 C CA . GLN A 1 91 ? -4.218 20.596 31.303 1.00 86.00 91 GLN A CA 1
ATOM 712 C C . GLN A 1 91 ? -4.780 20.741 32.728 1.00 86.00 91 GLN A C 1
ATOM 714 O O . GLN A 1 91 ? -4.002 20.798 33.679 1.00 86.00 91 GLN A O 1
ATOM 719 N N . GLN A 1 92 ? -6.107 20.764 32.896 1.00 84.88 92 GLN A N 1
ATOM 720 C CA . GLN A 1 92 ? -6.752 20.793 34.216 1.00 84.88 92 GLN A CA 1
ATOM 721 C C . GLN A 1 92 ? -6.532 19.492 34.998 1.00 84.88 92 GLN A C 1
ATOM 723 O O . GLN A 1 92 ? -6.199 19.551 36.176 1.00 84.88 92 GLN A O 1
ATOM 728 N N . ARG A 1 93 ? -6.616 18.327 34.340 1.00 83.75 93 ARG A N 1
ATOM 729 C CA . ARG A 1 93 ? -6.347 17.017 34.967 1.00 83.75 93 ARG A CA 1
ATOM 730 C C . ARG A 1 93 ? -4.906 16.823 35.442 1.00 83.75 93 ARG A C 1
ATOM 732 O O . ARG A 1 93 ? -4.675 15.988 36.297 1.00 83.75 93 ARG A O 1
ATOM 739 N N . ARG A 1 94 ? -3.939 17.550 34.873 1.00 78.19 94 ARG A N 1
ATOM 740 C CA . ARG A 1 94 ? -2.523 17.506 35.288 1.00 78.19 94 ARG A CA 1
ATOM 741 C C . ARG A 1 94 ? -2.209 18.388 36.501 1.00 78.19 94 ARG A C 1
ATOM 743 O O . ARG A 1 94 ? -1.091 18.326 36.999 1.00 78.19 94 ARG A O 1
ATOM 750 N N . ARG A 1 95 ? -3.131 19.271 36.896 1.00 73.50 95 ARG A N 1
ATOM 751 C CA . ARG A 1 95 ? -2.929 20.284 37.946 1.00 73.50 95 ARG A CA 1
ATOM 752 C C . ARG A 1 95 ? -3.652 19.977 39.262 1.00 73.50 95 ARG A C 1
ATOM 754 O O . ARG A 1 95 ? -3.388 20.684 40.229 1.00 73.50 95 ARG A O 1
ATOM 761 N N . GLY A 1 96 ? -4.556 18.999 39.277 1.00 57.09 96 GLY A N 1
ATOM 762 C CA . GLY A 1 96 ? -5.153 18.434 40.493 1.00 57.09 96 GLY A CA 1
ATOM 763 C C . GLY A 1 96 ? -4.530 17.084 40.793 1.00 57.09 96 GLY A C 1
ATOM 764 O O . GLY A 1 96 ? -4.469 16.746 41.990 1.00 57.09 96 GLY A O 1
#

Secondary structure (DSSP, 8-state):
--STT-----SS-HHHHHHHHHHHT-EEEEEEEETTEEEEEEEE-TT----HHHHHHHHHHHHHHHHT---TT-------------HHHHHHHTT-

Organism: NCBI:txid2527999

InterPro domains:
  IPR046454 Terminase large subunit GpA, endonuclease domain [PF20454] (17-68)